Protein 6CB7 (pdb70)

Solvent-accessible surface area: 6637 Å² total; per-residue (Å²): 182,52,101,125,9,94,96,14,4,63,48,0,8,78,37,0,65,74,17,4,64,166,97,54,66,81,83,25,47,129,60,65,22,101,81,0,28,93,39,2,62,92,31,2,70,89,4,31,92,69,32,39,65,6,50,103,125,16,106,70,74,82,0,20,43,0,0,99,116,0,35,0,73,43,0,13,0,0,103,125,69,36,62,23,38,0,54,42,3,33,82,127,16,74,179,94,119,45,101,121,1,4,31,4,0,42,42,0,0,30,47,0,56,102,85,48,94,176,202

InterPro domains:
  IPR007008 Poxvirus A6 [PF04924] (1-368)

Secondary structure (DSSP, 8-state):
--HHHHHHHHHHHHHHHHHHHHHH--------HHHHHHHHHHHHHHHHHHT----TT--HHHHHHHHHT-BGGGSGGGTTT---BHHHHHHHS-HHHHHHHHHHHHHHHHHHHTT----

B-factor: mean 21.62, std 9.84, range [8.86, 59.78]

Sequence (119 aa):
HMDKLRVLYDEFVTISKDNLERETGLSASSDVDMDFDLNIFMTLVPVLAAAVCAITPTIEDDKIVTMMKYCCSYQSFSFWFLKSGAVVKSSVYNKLDYVKKEKFVATFRDMLLNNVQTLISLN

Structure (mmCIF, N/CA/C/O backbone):
data_6CB7
#
_entry.id   6CB7
#
_cell.length_a   42.835
_cell.length_b   42.835
_cell.length_c   147.950
_cell.angle_alpha   90.00
_cell.angle_beta   90.00
_cell.angle_gamma   90.00
#
_symmetry.space_group_name_H-M   'P 41 21 2'
#
loop_
_entity.id
_entity.type
_entity.pdbx_description
1 polymer 'Protein A6'
2 non-polymer 'NICKEL (II) ION'
3 water water
#
loop_
_atom_site.group_PDB
_atom_site.id
_atom_site.type_symbol
_atom_site.label_atom_id
_atom_site.label_alt_id
_atom_site.label_comp_id
_atom_site.label_asym_id
_atom_site.label_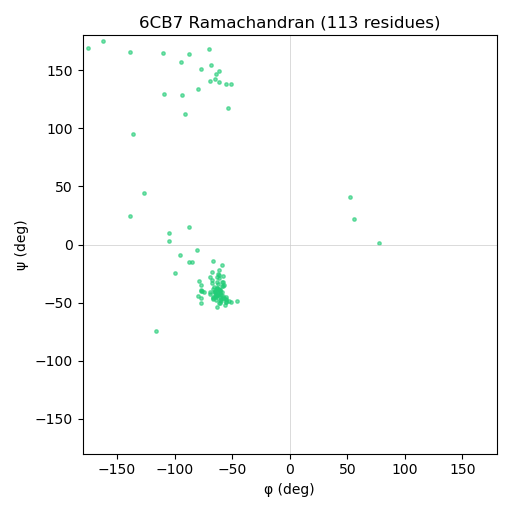entity_id
_atom_site.label_seq_id
_atom_site.pdbx_PDB_ins_code
_atom_site.Cartn_x
_atom_site.Cartn_y
_atom_site.Cartn_z
_atom_site.occupancy
_atom_site.B_iso_or_equiv
_atom_site.auth_seq_id
_atom_site.auth_comp_id
_atom_site.auth_asym_id
_atom_site.auth_atom_id
_atom_site.pdbx_PDB_model_num
ATOM 1 N N . HIS A 1 1 ? 1.040 -34.335 18.725 1.00 13.40 0 HIS A N 1
ATOM 2 C CA . HIS A 1 1 ? 2.471 -34.226 18.477 1.00 14.60 0 HIS A CA 1
ATOM 3 C C . HIS A 1 1 ? 2.782 -32.990 17.637 1.00 20.67 0 HIS A C 1
ATOM 4 O O . HIS A 1 1 ? 1.901 -32.470 16.957 1.00 19.26 0 HIS A O 1
ATOM 11 N N . MET A 1 2 ? 4.029 -32.534 17.684 1.00 18.13 1 MET A N 1
ATOM 12 C CA . MET A 1 2 ? 4.445 -31.330 16.949 1.00 15.74 1 MET A CA 1
ATOM 13 C C . MET A 1 2 ? 3.537 -30.152 17.253 1.00 15.63 1 MET A C 1
ATOM 14 O O . MET A 1 2 ? 3.186 -29.372 16.362 1.00 16.25 1 MET A O 1
ATOM 19 N N . ASP A 1 3 ? 3.152 -30.007 18.511 1.00 14.02 2 ASP A N 1
ATOM 20 C CA . ASP A 1 3 ? 2.164 -29.005 18.843 1.00 12.45 2 ASP A CA 1
ATOM 21 C C . ASP A 1 3 ? 2.706 -27.582 18.813 1.00 14.58 2 ASP A C 1
ATOM 22 O O . ASP A 1 3 ? 2.042 -26.679 18.299 1.00 17.21 2 ASP A O 1
ATOM 27 N N . LYS A 1 4 ? 3.924 -27.391 19.314 1.00 14.96 3 LYS A N 1
ATOM 28 C CA . LYS A 1 4 ? 4.560 -26.078 19.230 1.00 17.51 3 LYS A CA 1
ATOM 29 C C . LYS A 1 4 ? 4.802 -25.681 17.770 1.00 15.70 3 LYS A C 1
ATOM 30 O O . LYS A 1 4 ? 4.577 -24.533 17.386 1.00 16.64 3 LYS A O 1
ATOM 36 N N . LEU A 1 5 ? 5.253 -26.635 16.961 1.00 15.38 4 LEU A N 1
ATOM 37 C CA . LEU A 1 5 ? 5.522 -26.371 15.557 1.00 14.25 4 LEU A CA 1
ATOM 38 C C . LEU A 1 5 ? 4.241 -25.937 14.845 1.00 12.89 4 LEU A C 1
ATOM 39 O O . LEU A 1 5 ? 4.267 -25.041 13.995 1.00 13.87 4 LEU A O 1
ATOM 44 N N . ARG A 1 6 ? 3.120 -26.565 15.198 1.00 13.19 5 ARG A N 1
ATOM 45 C CA . ARG A 1 6 ? 1.840 -26.226 14.580 1.00 13.34 5 ARG A CA 1
ATOM 46 C C . ARG A 1 6 ? 1.518 -24.754 14.834 1.00 15.02 5 ARG A C 1
ATOM 47 O O . ARG A 1 6 ? 1.076 -24.032 13.937 1.00 16.66 5 ARG A O 1
ATOM 55 N N . VAL A 1 7 ? 1.744 -24.312 16.065 1.00 14.05 6 VAL A N 1
ATOM 56 C CA . VAL A 1 7 ? 1.422 -22.942 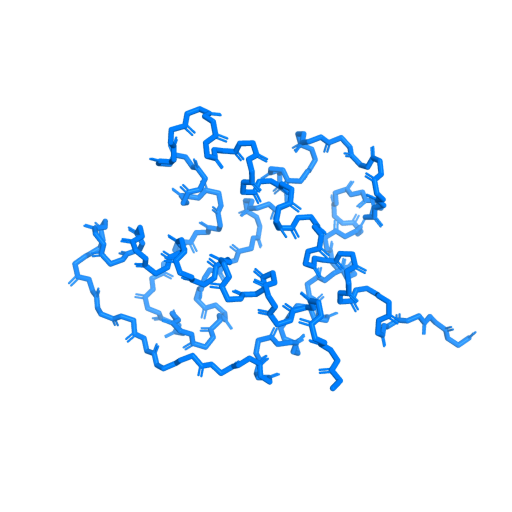16.439 1.00 13.78 6 VAL A CA 1
ATOM 57 C C . VAL A 1 7 ? 2.279 -21.959 15.646 1.00 16.36 6 VAL A C 1
ATOM 58 O O . VAL A 1 7 ? 1.775 -20.957 15.138 1.00 17.57 6 VAL A O 1
ATOM 62 N N . LEU A 1 8 ? 3.572 -22.257 15.529 1.00 12.75 7 LEU A N 1
ATOM 63 C CA . LEU A 1 8 ? 4.494 -21.395 14.795 1.00 12.60 7 LEU A CA 1
ATOM 64 C C . LEU A 1 8 ? 4.163 -21.376 13.309 1.00 15.88 7 LEU A C 1
ATOM 65 O O . LEU A 1 8 ? 4.118 -20.325 12.680 1.00 14.16 7 LEU A O 1
ATOM 70 N N . TYR A 1 9 ? 3.933 -22.557 12.755 1.00 12.83 8 TYR A N 1
ATOM 71 C CA . TYR A 1 9 ? 3.602 -22.696 11.343 1.00 13.14 8 TYR A CA 1
ATOM 72 C C . TYR A 1 9 ? 2.306 -21.956 10.993 1.00 14.85 8 TYR A C 1
ATOM 73 O O . TYR A 1 9 ? 2.246 -21.237 9.988 1.00 13.87 8 TYR A O 1
ATOM 82 N N . ASP A 1 10 ? 1.279 -22.106 11.825 1.00 14.14 9 ASP A N 1
ATOM 83 C CA . ASP A 1 10 ? 0.006 -21.440 11.561 1.00 13.45 9 ASP A CA 1
ATOM 84 C C . ASP A 1 10 ? 0.202 -19.927 11.523 1.00 14.94 9 ASP A C 1
ATOM 85 O O . ASP A 1 10 ? -0.390 -19.241 10.700 1.00 15.56 9 ASP A O 1
ATOM 90 N N . GLU A 1 11 ? 1.044 -19.401 12.408 1.00 14.10 10 GLU A N 1
ATOM 91 C CA . GLU A 1 11 ? 1.297 -17.960 12.408 1.00 14.52 10 GLU A CA 1
ATOM 92 C C . GLU A 1 11 ? 2.034 -17.537 11.139 1.00 13.80 10 GLU A C 1
ATOM 93 O O . GLU A 1 11 ? 1.670 -16.556 10.479 1.00 14.98 10 GLU A O 1
ATOM 99 N N . PHE A 1 12 ? 3.069 -18.293 10.799 1.00 14.48 11 PHE A N 1
ATOM 100 C CA . PHE A 1 12 ? 3.827 -18.047 9.581 1.00 13.10 11 PHE A CA 1
ATOM 101 C C . PHE A 1 12 ? 2.915 -18.042 8.350 1.00 13.85 11 PHE A C 1
ATOM 102 O O . PHE A 1 12 ? 3.012 -17.158 7.494 1.00 13.43 11 PHE A O 1
ATOM 110 N N . VAL A 1 13 ? 2.021 -19.023 8.273 1.00 14.08 12 VAL A N 1
ATOM 111 C CA . VAL A 1 13 ? 1.120 -19.149 7.136 1.00 15.46 12 VAL A CA 1
ATOM 112 C C . VAL A 1 13 ? 0.134 -17.979 7.078 1.00 16.08 12 VAL A C 1
ATOM 113 O O . VAL A 1 13 ? -0.089 -17.391 6.017 1.00 17.03 12 VAL A O 1
ATOM 117 N N . THR A 1 14 ? -0.442 -17.624 8.222 1.00 14.63 13 THR A N 1
ATOM 118 C CA . THR A 1 14 ? -1.420 -16.548 8.267 1.00 16.49 13 THR A CA 1
ATOM 119 C C . THR A 1 14 ? -0.815 -15.238 7.785 1.00 15.99 13 THR A C 1
ATOM 120 O O . THR A 1 14 ? -1.388 -14.551 6.935 1.00 20.27 13 THR A O 1
ATOM 124 N N . ILE A 1 15 ? 0.353 -14.900 8.319 1.00 14.38 14 ILE A N 1
ATOM 125 C CA . ILE A 1 15 ? 1.033 -13.664 7.948 1.00 17.15 14 ILE A CA 1
ATOM 126 C C . ILE A 1 15 ? 1.428 -13.692 6.469 1.00 16.63 14 ILE A C 1
ATOM 127 O O . ILE A 1 15 ? 1.253 -12.704 5.744 1.00 17.34 14 ILE A O 1
ATOM 132 N N . SER A 1 16 ? 1.948 -14.830 6.024 1.00 14.30 15 SER A N 1
ATOM 133 C CA . SER A 1 16 ? 2.390 -14.988 4.643 1.00 14.26 15 SER A CA 1
ATOM 134 C C . SER A 1 16 ? 1.226 -14.845 3.681 1.00 13.94 15 SER A C 1
ATOM 135 O O . SER A 1 16 ? 1.285 -14.045 2.750 1.00 15.76 15 SER A O 1
ATOM 138 N N . LYS A 1 17 ? 0.178 -15.631 3.901 1.00 14.58 16 LYS A N 1
ATOM 139 C CA . LYS A 1 17 ? -1.018 -15.576 3.049 1.00 16.94 16 LYS A CA 1
ATOM 140 C C . LYS A 1 17 ? -1.602 -14.174 2.961 1.00 19.27 16 LYS A C 1
ATOM 141 O O . LYS A 1 17 ? -1.931 -13.692 1.868 1.00 21.73 16 LYS A O 1
ATOM 147 N N . ASP A 1 18 ? -1.759 -13.529 4.110 1.00 16.76 17 ASP A N 1
ATOM 148 C CA . ASP A 1 18 ? -2.349 -12.192 4.154 1.00 19.65 17 ASP A CA 1
ATOM 149 C C . ASP A 1 18 ? -1.587 -11.241 3.239 1.00 22.71 17 ASP A C 1
ATOM 150 O O . ASP A 1 18 ? -2.182 -10.512 2.443 1.00 22.57 17 ASP A O 1
ATOM 155 N N . ASN A 1 19 ? -0.267 -11.267 3.335 1.00 18.25 18 ASN A N 1
ATOM 156 C CA . ASN A 1 19 ? 0.554 -10.353 2.556 1.00 18.57 18 ASN A CA 1
ATOM 157 C C . ASN A 1 19 ? 0.691 -10.755 1.082 1.00 20.51 18 ASN A C 1
ATOM 158 O O . ASN A 1 19 ? 0.649 -9.899 0.193 1.00 22.41 18 ASN A O 1
ATOM 163 N N . LEU A 1 20 ? 0.814 -12.050 0.820 1.00 18.98 19 LEU A N 1
ATOM 164 C CA . LEU A 1 20 ? 0.909 -12.529 -0.560 1.00 17.52 19 LEU A CA 1
ATOM 165 C C . LEU A 1 20 ? -0.368 -12.243 -1.355 1.00 23.42 19 LEU A C 1
ATOM 166 O O . LEU A 1 20 ? -0.313 -11.791 -2.502 1.00 25.69 19 LEU A O 1
ATOM 171 N N . GLU A 1 21 ? -1.520 -12.509 -0.753 1.00 18.54 20 GLU A N 1
ATOM 172 C CA . GLU A 1 21 ? -2.783 -12.244 -1.447 1.00 21.44 20 GLU A CA 1
ATOM 173 C C . GLU A 1 21 ? -3.001 -10.751 -1.691 1.00 25.26 20 GLU A C 1
ATOM 174 O O . GLU A 1 21 ? -3.456 -10.344 -2.769 1.00 24.78 20 GLU A O 1
ATOM 180 N N . ARG A 1 22 ? -2.666 -9.933 -0.700 1.00 22.29 21 ARG A N 1
ATOM 181 C CA . ARG A 1 22 ? -2.806 -8.487 -0.841 1.00 25.15 21 ARG A CA 1
ATOM 182 C C . ARG A 1 22 ? -1.912 -7.933 -1.952 1.00 30.52 21 ARG A C 1
ATOM 183 O O . ARG A 1 22 ? -2.344 -7.097 -2.744 1.00 30.08 21 ARG A O 1
ATOM 191 N N . GLU A 1 23 ? -0.668 -8.401 -2.010 1.00 26.51 22 GLU A N 1
ATOM 192 C CA . GLU A 1 23 ? 0.296 -7.858 -2.965 1.00 27.95 22 GLU A CA 1
ATOM 193 C C . GLU A 1 23 ? 0.094 -8.352 -4.399 1.00 28.04 22 GLU A C 1
ATOM 194 O O . GLU A 1 23 ? 0.319 -7.605 -5.347 1.00 34.93 22 GLU A O 1
ATOM 200 N N . THR A 1 24 ? -0.326 -9.604 -4.559 1.00 26.69 23 THR A N 1
ATOM 201 C CA . THR A 1 24 ? -0.413 -10.207 -5.888 1.00 24.86 23 THR A CA 1
ATOM 202 C C . THR A 1 24 ? -1.820 -10.216 -6.466 1.00 31.37 23 THR A C 1
ATOM 203 O O . THR A 1 24 ? -1.994 -10.277 -7.683 1.00 32.54 23 THR A O 1
ATOM 207 N N . GLY A 1 25 ? -2.821 -10.172 -5.595 1.00 26.51 24 GLY A N 1
ATOM 208 C CA . GLY A 1 25 ? -4.200 -10.295 -6.025 1.00 29.25 24 GLY A CA 1
ATOM 209 C C . GLY A 1 25 ? -4.571 -11.734 -6.325 1.00 32.67 24 GLY A C 1
ATOM 210 O O . GLY A 1 25 ? -5.703 -12.024 -6.717 1.00 34.05 24 GLY A O 1
ATOM 211 N N . LEU A 1 26 ? -3.617 -12.641 -6.132 1.00 24.91 25 LEU A N 1
ATOM 212 C CA . LEU A 1 26 ? -3.861 -14.059 -6.364 1.00 25.61 25 LEU A CA 1
ATOM 213 C C . LEU A 1 26 ? -4.433 -14.705 -5.110 1.00 26.79 25 LEU A C 1
ATOM 21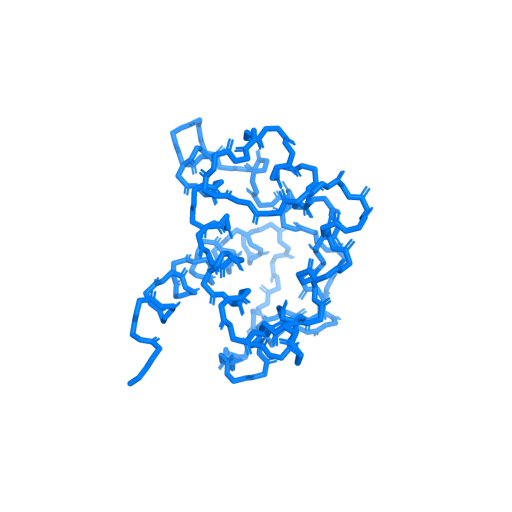4 O O . LEU A 1 26 ? -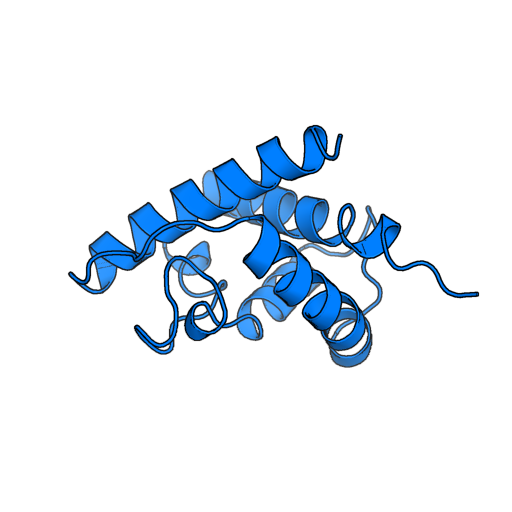4.357 -14.140 -4.019 1.00 28.00 25 LEU A O 1
ATOM 219 N N . SER A 1 27 ? -5.003 -15.894 -5.266 1.00 28.52 26 SER A N 1
ATOM 220 C CA . SER A 1 27 ? -5.608 -16.595 -4.142 1.00 26.06 26 SER A CA 1
ATOM 221 C C . SER A 1 27 ? -4.771 -17.801 -3.742 1.00 22.89 26 SER A C 1
ATOM 222 O O . SER A 1 27 ? -4.421 -18.624 -4.582 1.00 28.77 26 SER A O 1
ATOM 225 N N . ALA A 1 28 ? -4.458 -17.902 -2.457 1.00 23.69 27 ALA A N 1
ATOM 226 C CA . ALA A 1 28 ? -3.645 -19.002 -1.949 1.00 20.26 27 ALA A CA 1
ATOM 227 C C . ALA A 1 28 ? -4.288 -20.370 -2.163 1.00 27.55 27 ALA A C 1
ATOM 228 O O . ALA A 1 28 ? -5.514 -20.501 -2.181 1.00 30.05 27 ALA A O 1
ATOM 230 N N . SER A 1 29 ? -3.452 -21.388 -2.340 1.00 20.67 28 SER A N 1
ATOM 231 C CA A SER A 1 29 ? -3.932 -22.761 -2.407 0.21 20.61 28 SER A CA 1
ATOM 232 C CA B SER A 1 29 ? -3.930 -22.759 -2.407 0.79 19.89 28 SER A CA 1
ATOM 233 C C . SER A 1 29 ? -4.070 -23.308 -0.993 1.00 19.91 28 SER A C 1
ATOM 234 O O . SER A 1 29 ? -3.719 -22.631 -0.027 1.00 20.57 28 SER A O 1
ATOM 239 N N . ASP A 1 30 ? -4.584 -24.526 -0.871 1.00 24.16 29 ASP A N 1
ATOM 240 C CA . ASP A 1 30 ? -4.817 -25.104 0.446 1.00 22.14 29 ASP A CA 1
ATOM 241 C C . ASP A 1 30 ? -3.513 -25.302 1.202 1.00 20.00 29 ASP A C 1
ATOM 242 O O . ASP A 1 30 ? -2.464 -25.583 0.613 1.00 20.29 29 ASP A O 1
ATOM 247 N N . VAL A 1 31 ? -3.600 -25.140 2.514 1.00 18.07 30 VAL A N 1
ATOM 248 C CA . VAL A 1 31 ? -2.475 -25.365 3.407 1.00 16.34 30 VAL A CA 1
ATOM 249 C C . VAL A 1 31 ? -2.315 -26.853 3.672 1.00 26.06 30 VAL A C 1
ATOM 250 O O . VAL A 1 31 ? -3.286 -27.559 3.945 1.00 28.47 30 VAL A O 1
ATOM 254 N N . ASP A 1 32 ? -1.085 -27.332 3.575 1.00 21.65 31 ASP A N 1
ATOM 255 C CA . ASP A 1 32 ? -0.786 -28.719 3.894 1.00 21.90 31 ASP A CA 1
ATOM 256 C C . ASP A 1 32 ? 0.484 -28.727 4.725 1.00 17.21 31 ASP A C 1
ATOM 257 O O . ASP A 1 32 ? 1.584 -28.692 4.172 1.00 19.47 31 ASP A O 1
ATOM 262 N N . MET A 1 33 ? 0.335 -28.746 6.048 1.00 19.99 32 MET A N 1
ATOM 263 C CA . MET A 1 33 ? 1.495 -28.692 6.930 1.00 17.62 32 MET A CA 1
ATOM 264 C C . MET A 1 33 ? 2.400 -29.902 6.751 1.00 20.18 32 MET A C 1
ATOM 265 O O . MET A 1 33 ? 3.617 -29.777 6.813 1.00 21.16 32 MET A O 1
ATOM 270 N N . ASP A 1 34 ? 1.812 -31.075 6.536 1.00 20.50 33 ASP A N 1
ATOM 271 C CA . ASP A 1 34 ? 2.615 -32.269 6.286 1.00 26.58 33 ASP A CA 1
ATOM 272 C C . ASP A 1 34 ? 3.566 -32.046 5.110 1.00 24.44 33 ASP A C 1
ATOM 273 O O . ASP A 1 34 ? 4.768 -32.310 5.197 1.00 25.03 33 ASP A O 1
ATOM 278 N N . PHE A 1 35 ? 3.019 -31.544 4.012 1.00 20.92 34 PHE A N 1
ATOM 279 C CA . PHE A 1 35 ? 3.813 -31.260 2.828 1.00 20.70 34 PHE A CA 1
ATOM 280 C C . PHE A 1 35 ? 4.905 -30.241 3.139 1.00 20.70 34 PHE A C 1
ATOM 281 O O . PHE A 1 35 ? 6.076 -30.425 2.773 1.00 17.06 34 PHE A O 1
ATOM 289 N N . ASP A 1 36 ? 4.525 -29.162 3.822 1.00 15.90 35 ASP A N 1
ATOM 290 C CA . ASP A 1 36 ? 5.472 -28.090 4.103 1.00 16.91 35 ASP A CA 1
ATOM 291 C C . ASP A 1 36 ? 6.548 -28.478 5.103 1.00 15.78 35 ASP A C 1
ATOM 292 O O . ASP A 1 36 ? 7.659 -27.943 5.058 1.00 16.32 35 ASP A O 1
ATOM 297 N N . LEU A 1 37 ? 6.224 -29.410 5.997 1.00 16.38 36 LEU A N 1
ATOM 298 C CA . LEU A 1 37 ? 7.223 -29.929 6.928 1.00 20.82 36 LEU A CA 1
ATOM 299 C C . LEU A 1 37 ? 8.397 -30.511 6.150 1.00 18.18 36 LEU A C 1
ATOM 300 O O . LEU A 1 37 ? 9.558 -30.262 6.482 1.00 17.91 36 LEU A O 1
ATOM 305 N N . ASN A 1 38 ? 8.083 -31.299 5.125 1.00 15.71 37 ASN A N 1
ATOM 306 C CA . ASN A 1 38 ? 9.104 -31.916 4.289 1.00 16.77 37 ASN A CA 1
ATOM 307 C C . ASN A 1 38 ? 9.926 -30.865 3.562 1.00 15.78 37 ASN A C 1
ATOM 308 O O . ASN A 1 38 ? 11.147 -31.000 3.423 1.00 16.83 37 ASN A O 1
ATOM 313 N N . ILE A 1 39 ? 9.261 -29.802 3.117 1.00 14.71 38 ILE A N 1
ATOM 314 C CA . ILE A 1 39 ? 9.970 -28.694 2.487 1.00 12.73 38 ILE A CA 1
ATOM 315 C C . ILE A 1 39 ? 10.966 -28.073 3.463 1.00 17.26 38 ILE A C 1
ATOM 316 O O . ILE A 1 39 ? 12.141 -27.902 3.138 1.00 13.98 38 ILE A O 1
ATOM 321 N N . PHE A 1 40 ? 10.504 -27.749 4.667 1.00 14.74 39 PHE A N 1
ATOM 322 C CA . PHE A 1 40 ? 11.391 -27.165 5.672 1.00 15.23 39 PHE A CA 1
ATOM 323 C C . PHE A 1 40 ? 12.534 -28.112 6.065 1.00 13.99 39 PHE A C 1
ATOM 324 O O . PHE A 1 40 ? 13.652 -27.677 6.340 1.00 13.43 39 PHE A O 1
ATOM 332 N N . MET A 1 41 ? 12.268 -29.411 6.078 1.00 13.59 40 MET A N 1
ATOM 333 C CA . MET A 1 41 ? 13.317 -30.359 6.420 1.00 11.57 40 MET A CA 1
ATOM 334 C C . MET A 1 41 ? 14.449 -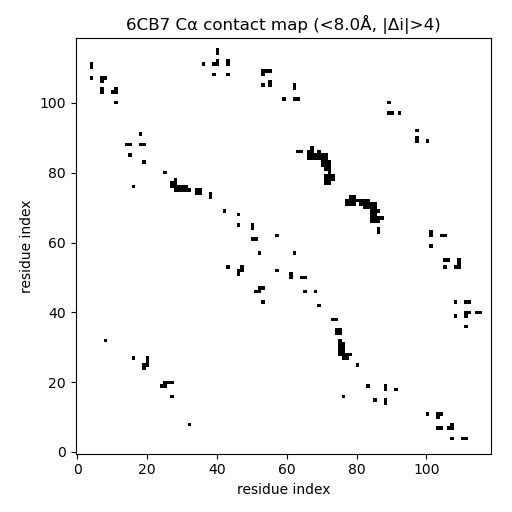30.299 5.396 1.00 11.43 40 MET A C 1
ATOM 335 O O . MET A 1 41 ? 15.609 -30.501 5.737 1.00 13.07 40 MET A O 1
ATOM 340 N N . THR A 1 42 ? 14.111 -30.015 4.141 1.00 13.50 41 THR A N 1
ATOM 341 C CA . THR A 1 42 ? 15.136 -29.828 3.123 1.00 11.97 41 THR A CA 1
ATOM 342 C C . THR A 1 42 ? 15.806 -28.461 3.247 1.00 13.52 41 THR A C 1
ATOM 343 O O . THR A 1 42 ? 17.027 -28.334 3.101 1.00 14.13 41 THR A O 1
ATOM 347 N N . LEU A 1 43 ? 15.011 -27.441 3.528 1.00 12.91 42 LEU A N 1
ATOM 348 C CA . LEU A 1 43 ? 15.539 -26.080 3.663 1.00 14.82 42 LEU A CA 1
ATOM 349 C C . LEU A 1 43 ? 16.580 -25.929 4.777 1.00 14.22 42 LEU A C 1
ATOM 350 O O . LEU A 1 43 ? 17.585 -25.234 4.605 1.00 15.95 42 LEU A O 1
ATOM 355 N N . VAL A 1 44 ? 16.347 -26.569 5.919 1.00 11.49 43 VAL A N 1
ATOM 356 C CA . VAL A 1 44 ? 17.194 -26.317 7.084 1.00 11.91 43 VAL A CA 1
ATOM 357 C C . VAL A 1 44 ? 18.692 -26.559 6.794 1.00 13.84 43 VAL A C 1
ATOM 358 O O . VAL A 1 44 ? 19.510 -25.669 7.026 1.00 14.83 43 VAL A O 1
ATOM 362 N N . PRO A 1 45 ? 19.058 -27.738 6.256 1.00 12.10 44 PRO A N 1
ATOM 363 C CA . PRO A 1 45 ? 20.495 -27.948 6.033 1.00 12.48 44 PRO A CA 1
ATOM 364 C C . PRO A 1 45 ? 21.078 -27.035 4.957 1.00 14.22 44 PRO A C 1
ATOM 365 O O . PRO A 1 45 ? 22.263 -26.693 5.049 1.00 15.53 44 PRO A O 1
ATOM 369 N N . VAL A 1 46 ? 20.289 -26.658 3.957 1.00 12.29 45 VAL A N 1
ATOM 370 C CA . VAL A 1 46 ? 20.815 -25.766 2.917 1.00 11.62 45 VAL A CA 1
ATOM 371 C C . VAL A 1 46 ? 21.056 -24.365 3.473 1.00 12.34 45 VAL A C 1
ATOM 372 O O . VAL A 1 46 ? 22.078 -23.738 3.191 1.00 14.13 45 VAL A O 1
ATOM 376 N N . LEU A 1 47 ? 20.119 -23.880 4.275 1.00 13.27 46 LEU A N 1
ATOM 377 C CA . LEU A 1 47 ? 20.257 -22.546 4.849 1.00 12.71 46 LEU A CA 1
ATOM 378 C C . LEU A 1 47 ? 21.420 -22.510 5.837 1.00 12.81 46 LEU A C 1
ATOM 379 O O . LEU A 1 47 ? 22.157 -21.529 5.900 1.00 15.79 46 LEU A O 1
ATOM 384 N N . ALA A 1 48 ? 21.584 -23.583 6.609 1.00 13.76 47 ALA A N 1
ATOM 385 C CA . ALA A 1 48 ? 22.688 -23.653 7.565 1.00 12.81 47 ALA A CA 1
ATOM 386 C C . ALA A 1 48 ? 24.035 -23.628 6.866 1.00 16.61 47 ALA A C 1
ATOM 387 O O . ALA A 1 48 ? 24.988 -23.030 7.363 1.00 18.35 47 ALA A O 1
ATOM 389 N N . ALA A 1 49 ? 24.109 -24.291 5.717 1.00 13.87 48 ALA A N 1
ATOM 390 C CA . ALA A 1 49 ? 25.343 -24.358 4.938 1.00 14.79 48 ALA A CA 1
ATOM 391 C C . ALA A 1 49 ? 25.617 -23.056 4.187 1.00 16.40 48 ALA A C 1
ATOM 392 O O . ALA A 1 49 ? 26.765 -22.601 4.110 1.00 20.46 48 ALA A O 1
ATOM 394 N N . ALA A 1 50 ? 24.558 -22.464 3.642 1.00 14.56 49 ALA A N 1
ATOM 395 C CA . ALA A 1 50 ? 24.675 -21.275 2.794 1.00 15.87 49 ALA A CA 1
ATOM 396 C C . ALA A 1 50 ? 24.870 -19.979 3.595 1.00 15.61 49 ALA A C 1
ATOM 397 O O . ALA A 1 50 ? 25.537 -19.041 3.132 1.00 19.54 49 ALA A O 1
ATOM 399 N N . VAL A 1 51 ? 24.302 -19.931 4.796 1.00 16.91 50 VAL A N 1
ATOM 400 C CA . VAL A 1 51 ? 24.348 -18.723 5.615 1.00 18.95 50 VAL A CA 1
ATOM 401 C C . VAL A 1 51 ? 25.136 -18.992 6.895 1.00 18.65 50 VAL A C 1
ATOM 402 O O . VAL A 1 51 ? 26.295 -18.579 7.015 1.00 21.41 50 VAL A O 1
ATOM 406 N N . CYS A 1 52 ? 24.527 -19.720 7.827 1.00 14.97 51 CYS A N 1
ATOM 407 C CA . CYS A 1 52 ? 25.205 -20.087 9.071 1.00 16.72 51 CYS A CA 1
ATOM 408 C C . CYS A 1 52 ? 24.330 -21.023 9.903 1.00 15.20 51 CYS A C 1
ATOM 409 O O . CYS A 1 52 ? 23.144 -21.196 9.618 1.00 13.93 51 CYS A O 1
ATOM 412 N N . ALA A 1 53 ? 24.919 -21.608 10.940 1.00 18.36 52 ALA A N 1
ATOM 413 C CA . ALA A 1 53 ? 24.195 -22.538 11.799 1.00 15.12 52 ALA A CA 1
ATOM 414 C C . ALA A 1 53 ? 22.937 -21.897 12.356 1.00 13.62 52 ALA A C 1
ATOM 415 O O . ALA A 1 53 ? 22.940 -20.729 12.760 1.00 15.52 52 ALA A O 1
ATOM 417 N N . ILE A 1 54 ? 21.865 -22.678 12.373 1.00 13.94 53 ILE A N 1
ATOM 418 C CA . ILE A 1 54 ? 20.605 -22.240 12.947 1.00 12.44 53 ILE A CA 1
ATOM 419 C C . ILE A 1 54 ? 20.568 -22.644 14.417 1.00 13.03 53 ILE A C 1
ATOM 420 O O . ILE A 1 54 ? 20.541 -23.833 14.749 1.00 15.80 53 ILE A O 1
ATOM 425 N N . THR A 1 55 ? 20.605 -21.638 15.290 1.00 14.37 54 THR A N 1
ATOM 426 C CA . THR A 1 55 ? 20.649 -21.837 16.736 1.00 14.80 54 THR A CA 1
ATOM 427 C C . THR A 1 55 ? 19.729 -20.821 17.390 1.00 15.67 54 THR A C 1
ATOM 428 O O . THR A 1 55 ? 19.325 -19.855 16.751 1.00 15.67 54 THR A O 1
ATOM 432 N N . PRO A 1 56 ? 19.397 -21.018 18.673 1.00 16.41 55 PRO A N 1
ATOM 433 C CA . PRO A 1 56 ? 18.518 -20.028 19.312 1.00 15.69 55 PRO A CA 1
ATOM 434 C C . PRO A 1 56 ? 19.124 -18.628 19.366 1.00 17.00 55 PRO A C 1
ATOM 435 O O . PRO A 1 56 ? 18.375 -17.657 19.480 1.00 19.72 55 PRO A O 1
ATOM 439 N N . THR A 1 57 ? 20.447 -18.517 19.285 1.00 16.13 56 THR A N 1
ATOM 440 C CA . THR A 1 57 ? 21.083 -17.214 19.421 1.00 15.41 56 THR A CA 1
ATOM 441 C C . THR A 1 57 ? 21.569 -16.628 18.093 1.00 15.41 56 THR A C 1
ATOM 442 O O . THR A 1 57 ? 22.265 -15.612 18.080 1.00 16.92 56 THR A O 1
ATOM 446 N N . ILE A 1 58 ? 21.189 -17.256 16.985 1.00 15.28 57 ILE A N 1
ATOM 447 C CA . ILE A 1 58 ? 21.555 -16.745 15.661 1.00 14.99 57 ILE A CA 1
ATOM 448 C C . ILE A 1 58 ? 21.190 -15.262 15.537 1.00 15.93 57 ILE A C 1
ATOM 449 O O . ILE A 1 58 ? 20.119 -14.832 15.982 1.00 16.40 57 ILE A O 1
ATOM 454 N N . GLU A 1 59 ? 22.088 -14.490 14.936 1.00 15.13 58 GLU A N 1
ATOM 455 C CA . GLU A 1 59 ? 21.872 -13.058 14.707 1.00 19.11 58 GLU A CA 1
ATOM 456 C C . GLU A 1 59 ? 20.651 -12.839 13.812 1.00 16.29 58 GLU A C 1
ATOM 457 O O . GLU A 1 59 ? 20.440 -13.575 12.844 1.00 14.34 58 GLU A O 1
ATOM 463 N N . ASP A 1 60 ? 19.849 -11.829 14.126 1.00 15.92 59 ASP A N 1
ATOM 464 C CA . ASP A 1 60 ? 18.616 -11.586 13.377 1.00 14.08 59 ASP A CA 1
ATOM 465 C C . ASP A 1 60 ? 18.900 -11.353 11.895 1.00 17.39 59 ASP A C 1
ATOM 466 O O . ASP A 1 60 ? 18.150 -11.822 11.041 1.00 15.54 59 ASP A O 1
ATOM 471 N N . ASP A 1 61 ? 19.965 -10.608 11.594 1.00 17.28 60 ASP A N 1
ATOM 472 C CA . ASP A 1 61 ? 20.318 -10.319 10.203 1.00 17.28 60 ASP A CA 1
ATOM 473 C C . ASP A 1 61 ? 20.560 -11.591 9.384 1.00 15.31 60 ASP A C 1
ATOM 474 O O . ASP A 1 61 ? 20.294 -11.611 8.178 1.00 18.16 60 ASP A O 1
ATOM 479 N N . LYS A 1 62 ? 21.076 -12.635 10.031 1.00 13.76 61 LYS A N 1
ATOM 480 C CA . LYS A 1 62 ? 21.302 -13.918 9.352 1.00 13.43 61 LYS A CA 1
ATOM 481 C C . LYS A 1 62 ? 19.979 -14.599 9.006 1.00 14.55 61 LYS A C 1
ATOM 482 O O . LYS A 1 62 ? 19.832 -15.172 7.914 1.00 15.64 61 LYS A O 1
ATOM 488 N N . ILE A 1 63 ? 19.016 -14.549 9.924 1.00 12.56 62 ILE A N 1
ATOM 489 C CA . ILE A 1 63 ? 17.689 -15.076 9.640 1.00 12.59 62 ILE A CA 1
ATOM 490 C C . ILE A 1 63 ? 17.047 -14.314 8.474 1.00 15.35 62 ILE A C 1
ATOM 491 O O . ILE A 1 63 ? 16.450 -14.911 7.575 1.00 12.51 62 ILE A O 1
ATOM 496 N N . VAL A 1 64 ? 17.179 -12.993 8.472 1.00 12.57 63 VAL A N 1
ATOM 497 C CA . VAL A 1 64 ? 16.635 -12.217 7.361 1.00 12.70 63 VAL A CA 1
ATOM 498 C C . VAL A 1 64 ? 17.279 -12.630 6.019 1.00 13.46 63 VAL A C 1
ATOM 499 O O . VAL A 1 64 ? 16.595 -12.723 4.988 1.00 16.25 63 VAL A O 1
ATOM 503 N N . THR A 1 65 ? 18.582 -12.893 6.023 1.00 13.59 64 THR A N 1
ATOM 504 C CA . THR A 1 65 ? 19.239 -13.361 4.800 1.00 14.58 64 THR A CA 1
ATOM 505 C C . THR A 1 65 ? 18.652 -14.701 4.384 1.00 13.14 64 THR A C 1
ATOM 506 O O . THR A 1 65 ? 18.398 -14.932 3.205 1.00 16.73 64 THR A O 1
ATOM 510 N N . MET A 1 66 ? 18.419 -15.590 5.348 1.00 13.46 65 MET A N 1
ATOM 511 C CA . MET A 1 66 ? 17.797 -16.876 5.019 1.00 12.96 65 MET A CA 1
ATOM 512 C C . MET A 1 66 ? 16.427 -16.684 4.377 1.00 13.88 65 MET A C 1
ATOM 513 O O . MET A 1 66 ? 16.043 -17.429 3.468 1.00 13.43 65 MET A O 1
ATOM 518 N N . MET A 1 67 ? 15.696 -15.669 4.833 1.00 12.82 66 MET A N 1
ATOM 519 C CA . MET A 1 67 ? 14.372 -15.379 4.299 1.00 12.65 66 MET A CA 1
ATOM 520 C C . MET A 1 67 ? 14.441 -15.034 2.808 1.00 13.14 66 MET A C 1
ATOM 521 O O . MET A 1 67 ? 13.481 -15.256 2.077 1.00 14.73 66 MET A O 1
ATOM 526 N N . LYS A 1 68 ? 15.572 -14.478 2.377 1.00 14.32 67 LYS A N 1
ATOM 527 C CA . LYS A 1 68 ? 15.772 -14.108 0.973 1.00 15.03 67 LYS A CA 1
ATOM 528 C C . LYS A 1 68 ? 15.839 -15.331 0.079 1.00 14.45 67 LYS A C 1
ATOM 529 O O . LYS A 1 68 ? 15.594 -15.238 -1.127 1.00 16.68 67 LYS A O 1
ATOM 535 N N . TYR A 1 69 ? 16.190 -16.470 0.672 1.00 13.66 68 TYR A N 1
ATOM 536 C CA . TYR A 1 69 ? 16.460 -17.681 -0.106 1.00 12.68 68 TYR A CA 1
ATOM 537 C C . TYR A 1 69 ? 15.343 -18.703 -0.023 1.00 14.18 68 TYR A C 1
ATOM 538 O O . TYR A 1 69 ? 15.456 -19.789 -0.596 1.00 16.15 68 TYR A O 1
ATOM 547 N N . CYS 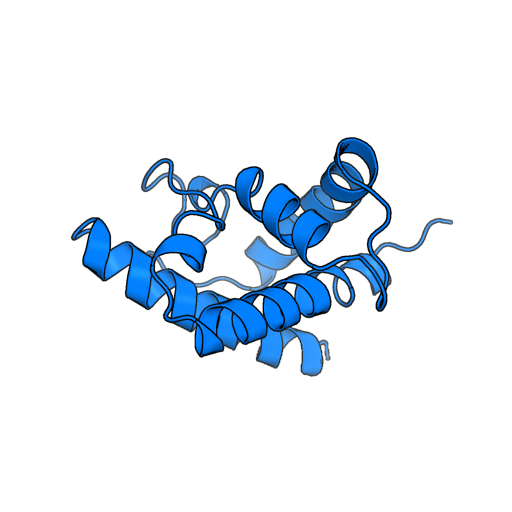A 1 70 ? 14.269 -18.344 0.679 1.00 14.07 69 CYS A N 1
ATOM 548 C CA A CYS A 1 70 ? 13.130 -19.238 0.869 0.72 12.92 69 CYS A CA 1
ATOM 549 C CA B CYS A 1 70 ? 13.127 -19.219 0.903 0.28 13.55 69 CYS A CA 1
ATOM 550 C C . CYS A 1 70 ? 11.959 -18.789 0.018 1.00 14.22 69 CYS A C 1
ATOM 551 O O . CYS A 1 70 ? 11.332 -17.767 0.283 1.00 15.22 69 CYS A O 1
ATOM 556 N N . SER A 1 71 ? 11.672 -19.568 -1.022 1.00 12.96 70 SER A N 1
ATOM 557 C CA . SER A 1 71 ? 10.668 -19.184 -2.009 1.00 13.00 70 SER A CA 1
ATOM 558 C C . SER A 1 71 ? 9.298 -19.759 -1.691 1.00 13.93 70 SER A C 1
ATOM 559 O O . SER A 1 71 ? 9.150 -20.967 -1.497 1.00 14.29 70 SER A O 1
ATOM 562 N N . TYR A 1 72 ? 8.292 -18.897 -1.671 1.00 14.04 71 TYR A N 1
ATOM 563 C CA . TYR A 1 72 ? 6.929 -19.342 -1.398 1.00 14.46 71 TYR A CA 1
ATOM 564 C C . TYR A 1 72 ? 6.411 -20.330 -2.453 1.00 16.28 71 TYR A C 1
ATOM 565 O O . TYR A 1 72 ? 5.529 -21.143 -2.162 1.00 15.25 71 TYR A O 1
ATOM 574 N N . GLN A 1 73 ? 6.962 -20.269 -3.663 1.00 15.48 72 GLN A N 1
ATOM 575 C CA . GLN A 1 73 ? 6.559 -21.174 -4.737 1.00 15.61 72 GLN A CA 1
ATOM 576 C C . GLN A 1 73 ? 6.760 -22.640 -4.359 1.00 16.60 72 GLN A C 1
ATOM 577 O O . GLN A 1 73 ? 6.195 -23.528 -5.000 1.00 16.19 72 GLN A O 1
ATOM 583 N N . SER A 1 74 ? 7.566 -22.900 -3.327 1.00 14.14 73 SER A N 1
ATOM 584 C CA . SER A 1 74 ? 7.824 -24.274 -2.910 1.00 13.15 73 SER A CA 1
ATOM 585 C C . SER A 1 74 ? 6.809 -24.809 -1.906 1.00 16.86 73 SER A C 1
ATOM 586 O O . SER A 1 74 ? 6.766 -26.014 -1.659 1.00 19.24 73 SER A O 1
ATOM 589 N N . PHE A 1 75 ? 6.019 -23.923 -1.305 1.00 15.75 74 PHE A N 1
ATOM 590 C CA . PHE A 1 75 ? 5.100 -24.327 -0.237 1.00 14.22 74 PHE A CA 1
ATOM 591 C C . PHE A 1 75 ? 3.684 -24.630 -0.709 1.00 18.46 74 PHE A C 1
ATOM 592 O O . PHE A 1 75 ? 3.226 -24.129 -1.737 1.00 17.55 74 PHE A O 1
ATOM 600 N N . SER A 1 76 ? 2.985 -25.432 0.088 1.00 14.83 75 SER A N 1
ATOM 601 C CA . SER A 1 76 ? 1.646 -25.901 -0.254 1.00 16.80 75 SER A CA 1
ATOM 602 C C . SER A 1 76 ? 0.706 -24.778 -0.642 1.00 17.29 75 SER A C 1
ATOM 603 O O . SER A 1 76 ? 0.027 -24.850 -1.679 1.00 18.87 75 SER A O 1
ATOM 606 N N . PHE A 1 77 ? 0.668 -23.739 0.185 1.00 16.47 76 PHE A N 1
ATOM 607 C CA . PHE A 1 77 ? -0.329 -22.681 0.046 1.00 17.64 76 PHE A CA 1
ATOM 608 C C . PHE A 1 77 ? 0.016 -21.648 -1.024 1.00 15.27 76 PHE A C 1
ATOM 609 O O . PHE A 1 77 ? -0.779 -20.752 -1.279 1.00 19.80 76 PHE A O 1
ATOM 617 N N . TRP A 1 78 ? 1.192 -21.757 -1.638 1.00 15.51 77 TRP A N 1
ATOM 618 C CA . TRP A 1 78 ? 1.558 -20.838 -2.726 1.00 15.27 77 TRP A CA 1
ATOM 619 C C . TRP A 1 78 ? 2.262 -21.576 -3.856 1.00 17.12 77 TRP A C 1
ATOM 620 O O . TRP A 1 78 ? 3.029 -20.980 -4.611 1.00 17.74 77 TRP A O 1
ATOM 631 N N . PHE A 1 79 ? 2.003 -22.876 -3.967 1.00 19.67 78 PHE A N 1
ATOM 632 C CA . PHE A 1 79 ? 2.743 -23.725 -4.900 1.00 19.82 78 PHE A CA 1
ATOM 633 C C . PHE A 1 79 ? 2.735 -23.201 -6.340 1.00 20.77 78 PHE A C 1
ATOM 634 O O . PHE A 1 79 ? 1.681 -23.108 -6.970 1.00 20.87 78 PHE A O 1
ATOM 642 N N . LEU A 1 80 ? 3.926 -22.874 -6.843 1.00 20.60 79 LEU A N 1
ATOM 643 C CA . LEU A 1 80 ? 4.125 -22.392 -8.215 1.00 21.41 79 LEU A CA 1
ATOM 644 C C . LEU A 1 80 ? 3.293 -21.162 -8.570 1.00 21.27 79 LEU A C 1
ATOM 645 O O . LEU A 1 80 ? 3.072 -20.882 -9.747 1.00 26.55 79 LEU A O 1
ATOM 650 N N . LYS A 1 81 ? 2.856 -20.411 -7.562 1.00 21.25 80 LYS A N 1
ATOM 651 C CA . LYS A 1 81 ? 2.003 -19.250 -7.825 1.00 24.68 80 LYS A CA 1
ATOM 652 C C . LYS A 1 81 ? 2.748 -18.003 -8.299 1.00 26.17 80 LYS A C 1
ATOM 653 O O . LYS A 1 81 ? 2.297 -17.328 -9.222 1.00 28.06 80 LYS A O 1
ATOM 659 N N . SER A 1 82 ? 3.871 -17.691 -7.662 1.00 22.93 81 SER A N 1
ATOM 660 C CA . SER A 1 82 ? 4.690 -16.542 -8.047 1.00 25.00 81 SER A CA 1
ATOM 661 C C . SER A 1 82 ? 6.088 -16.694 -7.458 1.00 26.50 81 SER A C 1
ATOM 662 O O . SER A 1 82 ? 6.342 -17.621 -6.696 1.00 23.12 81 SER A O 1
ATOM 665 N N . GLY A 1 83 ? 6.987 -15.774 -7.794 1.00 24.94 82 GLY A N 1
ATOM 666 C CA . GLY A 1 83 ? 8.370 -15.881 -7.360 1.00 21.85 82 GLY A CA 1
ATOM 667 C C . GLY A 1 83 ? 8.703 -15.272 -5.999 1.00 25.46 82 GLY A C 1
ATOM 668 O O . GLY A 1 83 ? 9.875 -15.087 -5.671 1.00 27.64 82 GLY A O 1
ATOM 669 N N . ALA A 1 84 ? 7.691 -14.969 -5.196 1.00 19.37 83 ALA A N 1
ATOM 670 C CA . ALA A 1 84 ? 7.920 -14.250 -3.947 1.00 18.29 83 ALA A CA 1
ATOM 671 C C . ALA A 1 84 ? 8.751 -15.070 -2.961 1.00 16.43 83 ALA A C 1
ATOM 672 O O . ALA A 1 84 ? 8.578 -16.272 -2.860 1.00 15.84 83 ALA A O 1
ATOM 674 N N . VAL A 1 85 ? 9.633 -14.399 -2.221 1.00 16.11 84 VAL A N 1
ATOM 675 C CA . VAL A 1 85 ? 10.400 -15.055 -1.162 1.00 13.30 84 VAL A CA 1
ATOM 676 C C . VAL A 1 85 ? 9.934 -14.565 0.208 1.00 15.71 84 VAL A C 1
ATOM 677 O O . VAL A 1 85 ? 9.235 -13.556 0.315 1.00 14.90 84 VAL A O 1
ATOM 681 N N . VAL A 1 86 ? 10.313 -15.279 1.262 1.00 10.98 85 VAL A N 1
ATOM 682 C CA . VAL A 1 86 ? 9.859 -14.906 2.597 1.00 8.86 85 VAL A CA 1
ATOM 683 C C . VAL A 1 86 ? 10.254 -13.466 2.942 1.00 11.49 85 VAL A C 1
ATOM 684 O O . VAL A 1 86 ? 9.495 -12.764 3.607 1.00 14.38 85 VAL A O 1
ATOM 688 N N . LYS A 1 87 ? 11.418 -13.019 2.473 1.00 12.93 86 LYS A N 1
ATOM 689 C CA . LYS A 1 87 ? 11.835 -11.642 2.752 1.00 12.55 86 LYS A CA 1
ATOM 690 C C . LYS A 1 87 ? 10.878 -10.610 2.170 1.00 15.08 86 LYS A C 1
ATOM 691 O O . LYS A 1 87 ? 10.774 -9.504 2.700 1.00 16.89 86 LYS A O 1
ATOM 697 N N . SER A 1 88 ? 10.164 -10.965 1.104 1.00 17.85 87 SER A N 1
ATOM 698 C CA A SER A 1 88 ? 9.237 -10.012 0.499 0.68 19.71 87 SER A CA 1
ATOM 699 C CA B SER A 1 88 ? 9.209 -10.051 0.481 0.32 19.31 87 SER A CA 1
ATOM 700 C C . SER A 1 88 ? 8.076 -9.707 1.441 1.00 18.92 87 SER A C 1
ATOM 701 O O . SER A 1 88 ? 7.544 -8.595 1.429 1.00 22.64 87 SER A O 1
ATOM 706 N N . VAL A 1 89 ? 7.700 -10.686 2.261 1.00 16.07 88 VAL A N 1
ATOM 707 C CA . VAL A 1 89 ? 6.640 -10.495 3.246 1.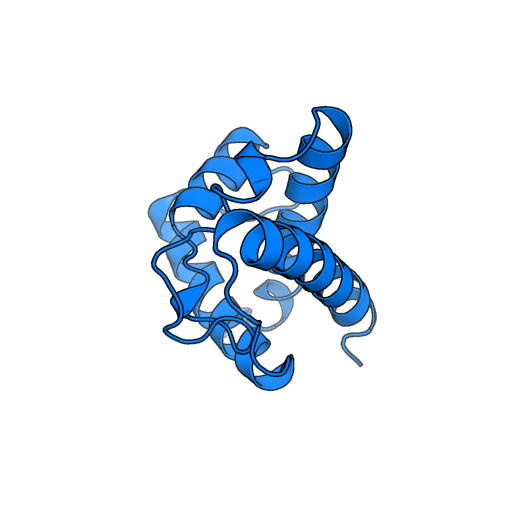00 17.15 88 VAL A CA 1
ATOM 708 C C . VAL A 1 89 ? 7.190 -9.708 4.432 1.00 19.37 88 VAL A C 1
ATOM 709 O O . VAL A 1 89 ? 6.574 -8.740 4.881 1.00 18.93 88 VAL A O 1
ATOM 713 N N . TYR A 1 90 ? 8.366 -10.104 4.912 1.00 16.66 89 TYR A N 1
ATOM 714 C CA . TYR A 1 90 ? 9.101 -9.334 5.918 1.00 14.35 89 TYR A CA 1
ATOM 715 C C . TYR A 1 90 ? 9.134 -7.845 5.564 1.00 15.67 89 TYR A C 1
ATOM 716 O O . TYR A 1 90 ? 8.823 -6.993 6.397 1.00 16.90 89 TYR A O 1
ATOM 725 N N . ASN A 1 91 ? 9.489 -7.536 4.322 1.00 16.89 90 ASN A N 1
ATOM 726 C CA . ASN A 1 91 ? 9.635 -6.156 3.878 1.00 19.68 90 ASN A CA 1
ATOM 727 C C . ASN A 1 91 ? 8.373 -5.314 4.043 1.00 22.07 90 ASN A C 1
ATOM 728 O O . ASN A 1 91 ? 8.457 -4.096 4.198 1.00 28.43 90 ASN A O 1
ATOM 733 N N . LYS A 1 92 ? 7.210 -5.960 4.023 1.00 19.19 91 LYS A N 1
ATOM 734 C CA . LYS A 1 92 ? 5.936 -5.250 4.070 1.00 22.93 91 LYS A CA 1
ATOM 735 C C . LYS A 1 92 ? 5.353 -5.133 5.479 1.00 20.38 91 LYS A C 1
ATOM 736 O O . LYS A 1 92 ? 4.369 -4.424 5.687 1.00 25.76 91 LYS A O 1
ATOM 742 N N . LEU A 1 93 ? 5.949 -5.833 6.439 1.00 16.48 92 LEU A N 1
ATOM 743 C CA . LEU A 1 93 ? 5.481 -5.779 7.822 1.00 16.09 92 LEU A CA 1
ATOM 744 C C . LEU A 1 93 ? 5.931 -4.491 8.501 1.00 17.97 92 LEU A C 1
ATOM 745 O O . LEU A 1 93 ? 6.966 -3.930 8.144 1.00 19.56 92 LEU A O 1
ATOM 750 N N . ASP A 1 94 ? 5.154 -4.023 9.475 1.00 18.88 93 ASP A N 1
ATOM 751 C CA . ASP A 1 94 ? 5.580 -2.860 10.246 1.00 18.71 93 ASP A CA 1
ATOM 752 C C . ASP A 1 94 ? 6.758 -3.235 11.147 1.00 17.11 93 ASP A C 1
ATOM 753 O O . ASP A 1 94 ? 7.099 -4.411 11.278 1.00 16.50 93 ASP A O 1
ATOM 758 N N . TYR A 1 95 ? 7.406 -2.232 11.735 1.00 17.45 94 TYR A N 1
ATOM 759 C CA . TYR A 1 95 ? 8.687 -2.466 12.398 1.00 15.76 94 TYR A CA 1
ATOM 760 C C . TYR A 1 95 ? 8.609 -3.414 13.591 1.00 15.12 94 TYR A C 1
ATOM 761 O O . TYR A 1 95 ? 9.581 -4.104 13.896 1.00 19.41 94 TYR A O 1
ATOM 770 N N . VAL A 1 96 ? 7.459 -3.460 14.250 1.00 12.63 95 VAL A N 1
ATOM 771 C CA . VAL A 1 96 ? 7.273 -4.402 15.345 1.00 14.14 95 VAL A CA 1
ATOM 772 C C . VAL A 1 96 ? 7.025 -5.818 14.823 1.00 13.84 95 VAL A C 1
ATOM 773 O O . VAL A 1 96 ? 7.665 -6.786 15.261 1.00 13.83 95 VAL A O 1
ATOM 777 N N . LYS A 1 97 ? 6.090 -5.944 13.891 1.00 12.25 96 LYS A N 1
ATOM 778 C CA . LYS A 1 97 ? 5.801 -7.234 13.283 1.00 12.09 96 LYS A CA 1
ATOM 779 C C . LYS A 1 97 ? 7.023 -7.863 12.615 1.00 10.34 96 LYS A C 1
ATOM 780 O O . LYS A 1 97 ? 7.179 -9.094 12.625 1.00 11.65 96 LYS A O 1
ATOM 786 N N . LYS A 1 98 ? 7.882 -7.042 12.013 1.00 12.38 97 LYS A N 1
ATOM 787 C CA . LYS A 1 98 ? 9.122 -7.554 11.411 1.00 14.42 97 LYS A CA 1
ATOM 788 C C . LYS A 1 98 ? 9.933 -8.384 12.404 1.00 14.35 97 LYS A C 1
ATOM 789 O O . LYS A 1 98 ? 10.386 -9.495 12.093 1.00 14.89 97 LYS A O 1
ATOM 795 N N . GLU A 1 99 ? 10.130 -7.836 13.598 1.00 11.65 98 GLU A N 1
ATOM 796 C CA . GLU A 1 99 ? 10.917 -8.521 14.616 1.00 15.48 98 GLU A CA 1
ATOM 797 C C . GLU A 1 99 ? 10.238 -9.811 15.062 1.00 14.96 98 GLU A C 1
ATOM 798 O O . GLU A 1 99 ? 10.900 -10.839 15.244 1.00 14.41 98 GLU A O 1
ATOM 804 N N . LYS A 1 100 ? 8.918 -9.774 15.219 1.00 12.48 99 LYS A N 1
ATOM 805 C CA . LYS A 1 100 ? 8.211 -10.990 15.613 1.00 11.80 99 LYS A CA 1
ATOM 806 C C . LYS A 1 100 ? 8.282 -12.065 14.526 1.00 12.12 99 LYS A C 1
ATOM 807 O O . LYS A 1 100 ? 8.391 -13.255 14.828 1.00 13.99 99 LYS A O 1
ATOM 813 N N . PHE A 1 101 ? 8.229 -11.640 13.265 1.00 13.75 100 PHE A N 1
ATOM 814 C CA . PHE A 1 101 ? 8.285 -12.555 12.119 1.00 11.63 100 PHE A CA 1
ATOM 815 C C . PHE A 1 101 ? 9.648 -13.252 12.053 1.00 10.44 100 PHE A C 1
ATOM 816 O O . PHE A 1 101 ? 9.729 -14.453 11.793 1.00 11.85 100 PHE A O 1
ATOM 824 N N . VAL A 1 102 ? 10.715 -12.508 12.337 1.00 12.63 101 VAL A N 1
ATOM 825 C CA . VAL A 1 102 ? 12.040 -13.110 12.447 1.00 11.21 101 VAL A CA 1
ATOM 826 C C . VAL A 1 102 ? 12.068 -14.206 13.510 1.00 11.20 101 VAL A C 1
ATOM 827 O O . VAL A 1 102 ? 12.583 -15.301 13.276 1.00 12.26 101 VAL A O 1
ATOM 831 N N . ALA A 1 103 ? 11.491 -13.920 14.673 1.00 11.29 102 ALA A N 1
ATOM 832 C CA . ALA A 1 103 ? 11.462 -14.895 15.762 1.00 12.19 102 ALA A CA 1
ATOM 833 C C . ALA A 1 103 ? 10.642 -16.112 15.388 1.00 12.21 102 ALA A C 1
ATOM 834 O O . ALA A 1 103 ? 11.055 -17.246 15.645 1.00 12.87 102 ALA A O 1
ATOM 836 N N . THR A 1 104 ? 9.475 -15.882 14.787 1.00 11.20 103 THR A N 1
ATOM 837 C CA . THR A 1 104 ? 8.605 -16.971 14.363 1.00 11.17 103 THR A CA 1
ATOM 838 C C . THR A 1 104 ? 9.294 -17.867 13.350 1.00 12.07 103 THR A C 1
ATOM 839 O O . THR A 1 104 ? 9.288 -19.088 13.492 1.00 12.31 103 THR A O 1
ATOM 843 N N . PHE A 1 105 ? 9.902 -17.262 12.337 1.00 11.41 104 PHE A N 1
ATOM 844 C CA . PHE A 1 105 ? 10.578 -18.019 11.290 1.00 11.01 104 PHE A CA 1
ATOM 845 C C . PHE A 1 105 ? 11.764 -18.801 11.844 1.00 11.56 104 PHE A C 1
ATOM 846 O O . PHE A 1 105 ? 11.913 -19.999 11.576 1.00 11.53 104 PHE A O 1
ATOM 854 N N . ARG A 1 106 ? 12.598 -18.124 12.631 1.00 11.53 105 ARG A N 1
ATOM 855 C CA . ARG A 1 106 ? 13.712 -18.786 13.292 1.00 11.69 105 ARG A CA 1
ATOM 856 C C . ARG A 1 106 ? 13.228 -19.973 14.120 1.00 12.59 105 ARG A C 1
ATOM 857 O O . ARG A 1 106 ? 13.765 -21.076 14.027 1.00 12.64 105 ARG A O 1
ATOM 865 N N . ASP A 1 107 ? 12.210 -19.746 14.945 1.00 11.06 106 ASP A N 1
ATOM 866 C CA . ASP A 1 107 ? 11.780 -20.803 15.860 1.00 11.49 106 ASP A CA 1
ATOM 867 C C . ASP A 1 107 ? 11.174 -21.981 15.111 1.00 12.45 106 ASP A C 1
ATOM 868 O O . ASP A 1 107 ? 11.323 -23.126 15.530 1.00 12.16 106 ASP A O 1
ATOM 873 N N . MET A 1 108 ? 10.511 -21.694 13.991 1.00 11.68 107 MET A N 1
ATOM 874 C CA . MET A 1 108 ? 10.000 -22.748 13.119 1.00 12.17 107 MET A CA 1
ATOM 875 C C . MET A 1 108 ? 11.157 -23.605 12.592 1.00 12.47 107 MET A C 1
ATOM 876 O O . MET A 1 108 ? 11.123 -24.844 12.684 1.00 13.24 107 MET A O 1
ATOM 881 N N . LEU A 1 109 ? 12.189 -22.961 12.056 1.00 11.86 108 LEU A N 1
ATOM 882 C CA . LEU A 1 109 ? 13.382 -23.676 11.595 1.00 11.86 108 LEU A CA 1
ATOM 883 C C . LEU A 1 109 ? 14.043 -24.489 12.720 1.00 12.36 108 LEU A C 1
ATOM 884 O O . LEU A 1 109 ? 14.434 -25.633 12.515 1.00 13.48 108 LEU A O 1
ATOM 889 N N . LEU A 1 110 ? 14.172 -23.889 13.900 1.00 10.73 109 LEU A N 1
ATOM 890 C CA . LEU A 1 110 ? 14.783 -24.579 15.030 1.00 10.97 109 LEU A CA 1
ATOM 891 C C . LEU A 1 110 ? 14.001 -25.825 15.392 1.00 13.03 109 LEU A C 1
ATOM 892 O O . LEU A 1 110 ? 14.580 -26.869 15.707 1.00 13.73 109 LEU A O 1
ATOM 897 N N . ASN A 1 111 ? 12.679 -25.712 15.379 1.00 11.08 110 ASN A N 1
ATOM 898 C CA A ASN A 1 111 ? 11.830 -26.858 15.699 0.52 11.39 110 ASN A CA 1
ATOM 899 C CA B ASN A 1 111 ? 11.824 -26.839 15.696 0.48 11.69 110 ASN A CA 1
ATOM 900 C C . ASN A 1 111 ? 11.943 -27.955 14.649 1.00 14.00 110 ASN A C 1
ATOM 901 O O . ASN A 1 111 ? 12.076 -29.140 14.982 1.00 15.84 110 ASN A O 1
ATOM 910 N N . VAL A 1 112 ? 11.902 -27.569 13.381 1.00 11.28 111 VAL A N 1
ATOM 911 C CA . VAL A 1 112 ? 12.059 -28.543 12.310 1.00 11.86 111 VAL A CA 1
ATOM 912 C C . VAL A 1 112 ? 13.420 -29.219 12.401 1.00 10.67 111 VAL A C 1
A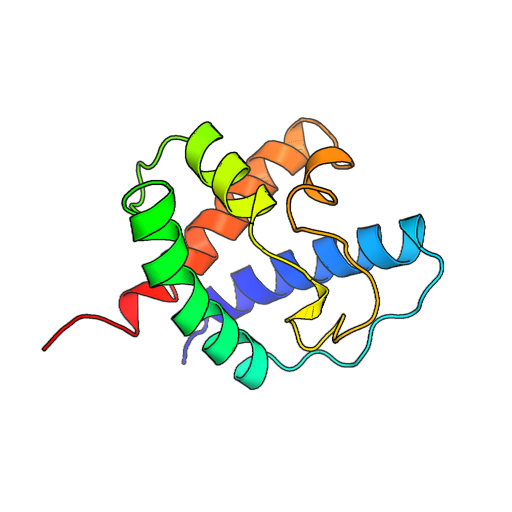TOM 913 O O . VAL A 1 112 ? 13.540 -30.434 12.198 1.00 13.53 111 VAL A O 1
ATOM 917 N N . GLN A 1 113 ? 14.438 -28.448 12.750 1.00 11.88 112 GLN A N 1
ATOM 918 C CA . GLN A 1 113 ? 15.785 -28.986 12.866 1.00 13.60 112 GLN A CA 1
ATOM 919 C C . GLN A 1 113 ? 15.889 -30.117 13.890 1.00 14.34 112 GLN A C 1
ATOM 920 O O . GLN A 1 113 ? 16.683 -31.042 13.701 1.00 14.43 112 GLN A O 1
ATOM 926 N N . THR A 1 114 ? 15.085 -30.067 14.951 1.00 13.65 113 THR A N 1
ATOM 927 C CA . THR A 1 114 ? 15.114 -31.141 15.953 1.00 12.60 113 THR A CA 1
ATOM 928 C C . THR A 1 114 ? 14.605 -32.472 15.401 1.00 14.75 113 THR A C 1
ATOM 929 O O . THR A 1 114 ? 14.797 -33.514 16.028 1.00 18.81 113 THR A O 1
ATOM 933 N N . LEU A 1 115 ? 13.950 -32.430 14.243 1.00 17.12 114 LEU A N 1
ATOM 934 C CA . LEU A 1 115 ? 13.438 -33.645 13.606 1.00 18.36 114 LEU A CA 1
ATOM 935 C C . LEU A 1 115 ? 14.483 -34.344 12.753 1.00 17.32 114 LEU A C 1
ATOM 936 O O . LEU A 1 115 ? 14.312 -35.511 12.355 1.00 21.84 114 LEU A O 1
ATOM 941 N N . ILE A 1 116 ? 15.566 -33.637 12.457 1.00 17.65 115 ILE A N 1
ATOM 942 C CA . ILE A 1 116 ? 16.554 -34.159 11.521 1.00 16.76 115 ILE A CA 1
ATOM 943 C C . ILE A 1 116 ? 17.984 -34.184 12.065 1.00 22.04 115 ILE A C 1
ATOM 944 O O . ILE A 1 116 ? 18.936 -33.833 11.359 1.00 23.42 115 ILE A O 1
ATOM 949 N N . SER A 1 117 ? 18.130 -34.637 13.306 1.00 24.61 116 SER A N 1
ATOM 950 C CA . SER A 1 117 ? 19.448 -34.854 13.900 1.00 27.78 116 SER A CA 1
ATOM 951 C C . SER A 1 117 ? 20.174 -36.029 13.236 1.00 28.31 116 SER A C 1
ATOM 952 O O . SER A 1 117 ? 19.563 -37.054 12.924 1.00 30.59 116 SER A O 1
ATOM 955 N N . LEU A 1 118 ? 21.482 -35.886 13.031 1.00 25.67 117 LEU A N 1
ATOM 956 C CA . LEU A 1 118 ? 22.267 -36.925 12.360 1.00 33.73 117 LEU A CA 1
ATOM 957 C C . LEU A 1 118 ? 22.418 -38.219 13.157 1.00 48.59 117 LEU A C 1
ATOM 958 O O . LEU A 1 118 ? 22.345 -38.221 14.389 1.00 44.28 117 LEU A O 1
ATOM 963 N N . ASN A 1 119 ? 22.635 -39.316 12.435 1.00 39.65 118 ASN A N 1
ATOM 964 C CA . ASN A 1 119 ? 22.988 -40.591 13.049 1.00 50.17 118 ASN A CA 1
ATOM 965 C C . ASN A 1 119 ? 24.372 -40.527 13.684 1.00 52.65 118 ASN A C 1
ATOM 966 O O . ASN A 1 119 ? 24.516 -40.146 14.845 1.00 57.02 118 ASN A O 1
#

Nearest PDB structures (foldseek):
  6cb6-assembly1_A  TM=9.908E-01  e=1.438E-17  Vaccinia virus Copenhagen
  8izt-assembly1_A  TM=9.817E-01  e=3.664E-17  Monkeypox virus
  8izu-assembly2_B  TM=9.829E-01  e=5.517E-17  Monkeypox virus

Radius of gyration: 13.48 Å; Cα contacts (8 Å, |Δi|>4): 125; chains: 1; bounding box: 31×38×28 Å

Organism: Vaccinia virus (strain Copenhagen) (NCBI:txid10249)

Foldseek 3Di:
DCVVLVVLVVVLCVLVQVQVCVVPVDFWADADVVQVLVVLLVLLVVLCVVQHHQDLPDDLVSLLVSQVVAFPCRGRGCPVPDGDTSNNSLVPDPPVVNVVSSNSSSVSSVSSVVVDDDD